Protein AF-A0A4E0RMS1-F1 (afdb_monomer)

InterPro domains:
  IPR000889 Glutathione peroxidase [PS51355] (26-67)
  IPR036249 Thioredoxin-like superfamily [SSF52833] (35-66)

Organism: Fasciola hepatica (NCBI:txid6192)

Radius of gyration: 24.08 Å; Cα contacts (8 Å, |Δi|>4): 27; chains: 1; bounding box: 55×22×67 Å

Secondary structure (DSSP, 8-state):
---HHHHHHHHHHHHHHHHHHHHH-------TT--GGG-EEE-TTS-EEEGGGGTTS----------

Sequence (67 aa):
MRFPKMYGLVSQLITMLLVVAIWCVQPSRTTGSDTIYDFKALSIDHELIPLTKYKGRVCIIVNVATY

Structure (mmCIF, N/CA/C/O backbone):
data_AF-A0A4E0RMS1-F1
#
_entry.id   AF-A0A4E0RMS1-F1
#
loop_
_atom_site.group_PDB
_atom_site.id
_atom_site.type_symbol
_atom_site.label_atom_id
_atom_site.label_alt_id
_atom_site.label_comp_id
_atom_site.label_asym_id
_atom_site.label_entity_id
_atom_site.label_seq_id
_atom_site.pdbx_PDB_ins_code
_atom_site.Cartn_x
_atom_site.Cartn_y
_atom_site.Cartn_z
_atom_site.occupancy
_atom_site.B_iso_or_equiv
_atom_site.auth_seq_id
_atom_site.auth_comp_id
_atom_site.auth_asym_id
_atom_site.auth_atom_id
_atom_site.pdbx_PDB_model_num
ATOM 1 N N . MET A 1 1 ? 39.073 3.886 48.479 1.00 45.31 1 MET A N 1
ATOM 2 C CA . MET A 1 1 ? 38.289 3.171 47.444 1.00 45.31 1 MET A CA 1
ATOM 3 C C . MET A 1 1 ? 38.062 4.121 46.271 1.00 45.31 1 MET A C 1
ATOM 5 O O . MET A 1 1 ? 37.417 5.140 46.461 1.00 45.31 1 MET A O 1
ATOM 9 N N . ARG A 1 2 ? 38.671 3.874 45.102 1.00 53.53 2 ARG A N 1
ATOM 10 C CA . ARG A 1 2 ? 38.674 4.800 43.952 1.00 53.53 2 ARG A CA 1
ATOM 11 C C . ARG A 1 2 ? 38.168 4.056 42.714 1.00 53.53 2 ARG A C 1
ATOM 13 O O . ARG A 1 2 ? 38.961 3.460 41.999 1.00 53.53 2 ARG A O 1
ATOM 20 N N . PHE A 1 3 ? 36.859 4.110 42.462 1.00 55.16 3 PHE A N 1
ATOM 21 C CA . PHE A 1 3 ? 36.239 3.559 41.247 1.00 55.16 3 PHE A CA 1
ATOM 22 C C . PHE A 1 3 ? 35.632 4.633 40.315 1.00 55.16 3 PHE A C 1
ATOM 24 O O . PHE A 1 3 ? 34.494 4.479 39.893 1.00 55.16 3 PHE A O 1
ATOM 31 N N . PRO A 1 4 ? 36.334 5.721 39.930 1.00 57.81 4 PRO A N 1
ATOM 32 C CA . PRO A 1 4 ? 35.762 6.716 39.015 1.00 57.81 4 PRO A CA 1
ATOM 33 C C . PRO A 1 4 ? 35.689 6.228 37.555 1.00 57.81 4 PRO A C 1
ATOM 35 O O . PRO A 1 4 ? 34.874 6.719 36.785 1.00 57.81 4 PRO A O 1
ATOM 38 N N . LYS A 1 5 ? 36.521 5.251 37.156 1.00 56.38 5 LYS A N 1
ATOM 39 C CA . LYS A 1 5 ? 36.594 4.763 35.764 1.00 56.38 5 LYS A CA 1
ATOM 40 C C . LYS A 1 5 ? 35.446 3.824 35.371 1.00 56.38 5 LYS A C 1
ATOM 42 O O . LYS A 1 5 ? 35.069 3.790 34.205 1.00 56.38 5 LYS A O 1
ATOM 47 N N . MET A 1 6 ? 34.891 3.079 36.328 1.00 59.84 6 MET A N 1
ATOM 48 C CA . MET A 1 6 ? 33.874 2.058 36.050 1.00 59.84 6 MET A CA 1
ATOM 49 C C . MET A 1 6 ? 32.507 2.683 35.738 1.00 59.84 6 MET A C 1
ATOM 51 O O . MET A 1 6 ? 31.823 2.229 34.828 1.00 59.84 6 MET A O 1
ATOM 55 N N . TYR A 1 7 ? 32.161 3.794 36.401 1.00 68.19 7 TYR A N 1
ATOM 56 C CA . TYR A 1 7 ? 30.920 4.535 36.142 1.00 68.19 7 TYR A CA 1
ATOM 57 C C . TYR A 1 7 ? 30.852 5.136 34.731 1.00 68.19 7 TYR A C 1
ATOM 59 O O . TYR A 1 7 ? 29.784 5.140 34.127 1.00 68.19 7 TYR A O 1
ATOM 67 N N . GLY A 1 8 ? 31.979 5.600 34.179 1.00 77.25 8 GLY A N 1
ATOM 68 C CA . GLY A 1 8 ? 32.020 6.143 32.817 1.00 77.25 8 GLY A CA 1
ATOM 69 C C . GLY A 1 8 ? 31.718 5.085 31.755 1.00 77.25 8 GLY A C 1
ATOM 70 O O . GLY A 1 8 ? 30.896 5.312 30.872 1.00 77.25 8 GLY A O 1
ATOM 71 N N . LEU A 1 9 ? 32.317 3.899 31.891 1.00 79.31 9 LEU A N 1
ATOM 72 C CA . LEU A 1 9 ? 32.138 2.794 30.946 1.00 79.31 9 LEU A CA 1
ATOM 73 C C . LEU A 1 9 ? 30.715 2.217 31.024 1.00 79.31 9 LEU A C 1
ATOM 75 O O . LEU A 1 9 ? 30.081 1.988 29.997 1.00 79.31 9 LEU A O 1
ATOM 79 N N . VAL A 1 10 ? 30.171 2.076 32.238 1.00 82.94 10 VAL A N 1
ATOM 80 C CA . VAL A 1 10 ? 28.774 1.664 32.451 1.00 82.94 10 VAL A CA 1
ATOM 81 C C . VAL A 1 10 ? 27.798 2.689 31.860 1.00 82.94 10 VAL A C 1
ATOM 83 O O . VAL A 1 10 ? 26.854 2.305 31.176 1.00 82.94 10 VAL A O 1
ATOM 86 N N . SER A 1 11 ? 28.050 3.989 32.041 1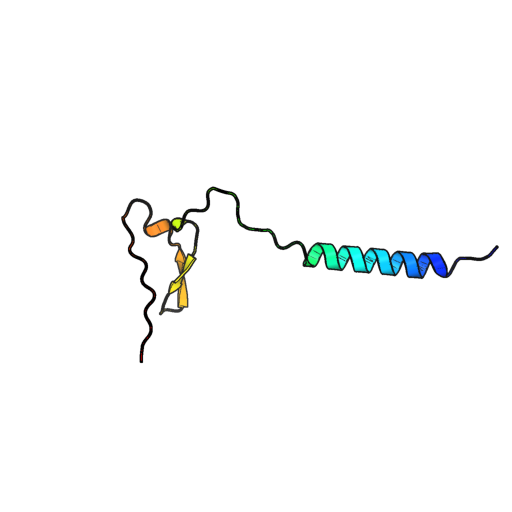.00 84.50 11 SER A N 1
ATOM 87 C CA . SER A 1 11 ? 27.231 5.059 31.453 1.00 84.50 11 SER A CA 1
ATOM 88 C C . SER A 1 11 ? 27.241 5.034 29.917 1.00 84.50 11 SER A C 1
ATOM 90 O O . SER A 1 11 ? 26.191 5.143 29.277 1.00 84.50 11 SER A O 1
ATOM 92 N N . GLN A 1 12 ? 28.408 4.806 29.303 1.00 86.75 12 GLN A N 1
ATOM 93 C CA . GLN A 1 12 ? 28.519 4.672 27.847 1.00 86.75 12 GLN A CA 1
ATOM 94 C C . GLN A 1 12 ? 27.768 3.447 27.316 1.00 86.75 12 GLN A C 1
ATOM 96 O O . GLN A 1 12 ? 27.085 3.551 26.298 1.00 86.75 12 GLN A O 1
ATOM 101 N N . LEU A 1 13 ? 27.842 2.311 28.016 1.00 87.25 13 LEU A N 1
ATOM 102 C CA . LEU A 1 13 ? 27.100 1.102 27.650 1.00 87.25 13 LEU A CA 1
ATOM 103 C C . LEU A 1 13 ? 25.584 1.319 27.719 1.00 87.25 13 LEU A C 1
ATOM 105 O O . LEU A 1 13 ? 24.876 0.942 26.790 1.00 87.25 13 LEU A O 1
ATOM 109 N N . ILE A 1 14 ? 25.089 1.977 28.773 1.00 88.44 14 ILE A N 1
ATOM 110 C CA . ILE A 1 14 ? 23.663 2.312 28.916 1.00 88.44 14 ILE A CA 1
ATOM 111 C C . ILE A 1 14 ? 23.210 3.227 27.774 1.00 88.44 14 ILE A C 1
ATOM 113 O O . ILE A 1 14 ? 22.172 2.989 27.162 1.00 88.44 14 ILE A O 1
ATOM 117 N N . THR A 1 15 ? 24.009 4.242 27.447 1.00 85.81 15 THR A N 1
ATOM 118 C CA . THR A 1 15 ? 23.693 5.182 26.363 1.00 85.81 15 THR A CA 1
ATOM 119 C C . THR A 1 15 ? 23.630 4.471 25.010 1.00 85.81 15 THR A C 1
ATOM 121 O O . THR A 1 15 ? 22.695 4.690 24.244 1.00 85.81 15 THR A O 1
ATOM 124 N N . MET A 1 16 ? 24.575 3.569 24.732 1.00 87.94 16 MET A N 1
ATOM 125 C CA . MET A 1 16 ? 24.566 2.755 23.512 1.00 87.94 16 MET A CA 1
ATOM 126 C C . MET A 1 16 ? 23.335 1.852 23.435 1.00 87.94 16 MET A C 1
ATOM 128 O O . MET A 1 16 ? 22.691 1.783 22.390 1.00 87.94 16 MET A O 1
ATOM 132 N N . LEU A 1 17 ? 22.966 1.213 24.545 1.00 87.12 17 LEU A N 1
ATOM 133 C CA . LEU A 1 17 ? 21.785 0.357 24.608 1.00 87.12 17 LEU A CA 1
ATOM 134 C C . LEU A 1 17 ? 20.497 1.145 24.319 1.00 87.12 17 LEU A C 1
ATOM 136 O O . LEU A 1 17 ? 19.647 0.675 23.566 1.00 87.12 17 LEU A O 1
ATOM 140 N N . LEU A 1 18 ? 20.374 2.357 24.872 1.00 87.06 18 LEU A N 1
ATOM 141 C CA . LEU A 1 18 ? 19.226 3.238 24.639 1.00 87.06 18 LEU A CA 1
ATOM 142 C C . LEU A 1 18 ? 19.128 3.675 23.176 1.00 87.06 18 LEU A C 1
ATOM 144 O O . LEU A 1 18 ? 18.043 3.636 22.603 1.00 87.06 18 LEU A O 1
ATOM 148 N N . VAL A 1 19 ? 20.252 4.041 22.554 1.00 87.25 19 VAL A N 1
ATOM 149 C CA . VAL A 1 19 ? 20.282 4.403 21.131 1.00 87.25 19 VAL A CA 1
ATOM 150 C C . VAL A 1 19 ? 19.821 3.224 20.276 1.00 87.25 19 VAL A C 1
ATOM 152 O O . VAL A 1 19 ? 18.932 3.391 19.445 1.00 87.25 19 VAL A O 1
ATOM 155 N N . VAL A 1 20 ? 20.355 2.022 20.509 1.00 86.44 20 VAL A N 1
ATOM 156 C CA . VAL A 1 20 ? 19.957 0.813 19.767 1.00 86.44 20 VAL A CA 1
ATOM 157 C C . VAL A 1 20 ? 18.472 0.506 19.961 1.00 86.44 20 VAL A C 1
ATOM 159 O O . VAL A 1 20 ? 17.783 0.242 18.982 1.00 86.44 20 VAL A O 1
ATOM 162 N N . ALA A 1 21 ? 17.948 0.607 21.184 1.00 84.00 21 ALA A N 1
ATOM 163 C CA . ALA A 1 21 ? 16.529 0.382 21.452 1.00 84.00 21 ALA A CA 1
ATOM 164 C C . ALA A 1 21 ? 15.621 1.358 20.681 1.00 84.00 21 ALA A C 1
ATOM 166 O O . ALA A 1 21 ? 14.604 0.935 20.138 1.00 84.00 21 ALA A O 1
ATOM 167 N N . ILE A 1 22 ? 16.006 2.636 20.574 1.00 82.88 22 ILE A N 1
ATOM 168 C CA . ILE A 1 22 ? 15.256 3.644 19.807 1.00 82.88 22 ILE A CA 1
ATOM 169 C C . ILE A 1 22 ? 15.240 3.301 18.309 1.00 82.88 22 ILE A C 1
ATOM 171 O O . ILE A 1 22 ? 14.197 3.429 17.674 1.00 82.88 22 ILE A O 1
ATOM 175 N N . TRP A 1 23 ? 16.357 2.826 17.746 1.00 79.69 23 TRP A N 1
ATOM 176 C CA . TRP A 1 23 ? 16.423 2.417 16.335 1.00 79.69 23 TRP A CA 1
ATOM 177 C C . TRP A 1 23 ? 15.727 1.078 16.053 1.00 79.69 23 TRP A C 1
ATOM 179 O O . TRP A 1 23 ? 15.179 0.889 14.969 1.00 79.69 23 TRP A O 1
ATOM 189 N N . CYS A 1 24 ? 15.735 0.150 17.012 1.00 76.31 24 CYS A N 1
ATOM 190 C CA . CYS A 1 24 ? 15.068 -1.148 16.894 1.00 76.31 24 CYS A CA 1
ATOM 191 C C . CYS A 1 24 ? 13.550 -1.069 17.104 1.00 76.31 24 CYS A C 1
ATOM 193 O O . CYS A 1 24 ? 12.841 -1.992 16.702 1.00 76.31 24 CYS A O 1
ATOM 195 N N . VAL A 1 25 ? 13.033 0.015 17.694 1.00 72.88 25 VAL A N 1
ATOM 196 C CA . VAL A 1 25 ? 11.596 0.310 17.704 1.00 72.88 25 VAL A CA 1
ATOM 197 C C . VAL A 1 25 ? 11.183 0.724 16.294 1.00 72.88 25 VAL A C 1
ATOM 199 O O . VAL A 1 25 ? 11.097 1.895 15.933 1.00 72.88 25 VAL A O 1
ATOM 202 N N . GLN A 1 26 ? 10.911 -0.274 15.460 1.00 68.06 26 GLN A N 1
ATOM 203 C CA . GLN A 1 26 ? 10.067 -0.067 14.298 1.00 68.06 26 GLN A CA 1
ATOM 204 C C . GLN A 1 26 ? 8.630 0.090 14.800 1.00 68.06 26 GLN A C 1
ATOM 206 O O . GLN A 1 26 ? 8.133 -0.803 15.491 1.00 68.06 26 GLN A O 1
ATOM 211 N N . PRO A 1 27 ? 7.931 1.190 14.471 1.00 61.81 27 PRO A N 1
ATOM 212 C CA . PRO A 1 27 ? 6.500 1.238 14.696 1.00 61.81 27 PRO A CA 1
ATOM 213 C C . PRO A 1 27 ? 5.872 0.133 13.841 1.00 61.81 27 PRO A C 1
ATOM 215 O O . PRO A 1 27 ? 5.843 0.244 12.612 1.00 61.81 27 PRO A O 1
ATOM 218 N N . SER A 1 28 ? 5.403 -0.950 14.469 1.00 59.44 28 SER A N 1
ATOM 219 C CA . SER A 1 28 ? 4.586 -1.934 13.769 1.00 59.44 28 SER A CA 1
ATOM 220 C C . SER A 1 28 ? 3.280 -1.239 13.394 1.00 59.44 28 SER A C 1
ATOM 222 O O . SER A 1 28 ? 2.414 -0.960 14.222 1.00 59.44 28 SER A O 1
ATOM 224 N N . ARG A 1 29 ? 3.159 -0.870 12.117 1.00 60.72 29 ARG A N 1
ATOM 225 C CA . ARG A 1 29 ? 1.919 -0.339 11.545 1.00 60.72 29 ARG A CA 1
ATOM 226 C C . ARG A 1 29 ? 0.964 -1.493 11.277 1.00 60.72 29 ARG A C 1
ATOM 228 O O . ARG A 1 29 ? 0.704 -1.834 10.134 1.00 60.72 29 ARG A O 1
ATOM 235 N N . THR A 1 30 ? 0.539 -2.141 12.349 1.00 58.97 30 THR A N 1
ATOM 236 C CA . THR A 1 30 ? -0.564 -3.096 12.331 1.00 58.97 30 THR A CA 1
ATOM 237 C C . THR A 1 30 ? -1.491 -2.723 13.473 1.00 58.97 30 THR A C 1
ATOM 239 O O . THR A 1 30 ? -1.612 -3.431 14.473 1.00 58.97 30 THR A O 1
ATOM 242 N N . THR A 1 31 ? -2.105 -1.549 13.356 1.00 58.75 31 THR A N 1
ATOM 243 C CA . THR A 1 31 ? -3.341 -1.268 14.080 1.00 58.75 31 THR A CA 1
ATOM 244 C C . THR A 1 31 ? -4.410 -2.110 13.400 1.00 58.75 31 THR A C 1
ATOM 246 O O . THR A 1 31 ? -4.550 -2.039 12.188 1.00 58.75 31 THR A O 1
ATOM 249 N N . GLY A 1 32 ? -5.093 -2.985 14.139 1.00 57.84 32 GLY A N 1
ATOM 250 C CA . GLY A 1 32 ? -5.876 -4.113 13.604 1.00 57.84 32 GLY A CA 1
ATOM 251 C C . GLY A 1 32 ? -7.117 -3.790 12.754 1.00 57.84 32 GLY A C 1
ATOM 252 O O . GLY A 1 32 ? -8.060 -4.572 12.753 1.00 57.84 32 GLY A O 1
ATOM 253 N N . SER A 1 33 ? -7.139 -2.670 12.035 1.00 61.50 33 SER A N 1
ATOM 254 C CA . SER A 1 33 ? -8.185 -2.261 11.098 1.00 61.50 33 SER A CA 1
ATOM 255 C C . SER A 1 33 ? -7.644 -1.794 9.742 1.00 61.50 33 SER A C 1
ATOM 257 O O . SER A 1 33 ? -8.378 -1.134 9.010 1.00 61.50 33 SER A O 1
ATOM 259 N N . ASP A 1 34 ? -6.383 -2.086 9.413 1.00 73.56 34 ASP A N 1
ATOM 260 C CA . ASP A 1 34 ? -5.795 -1.668 8.138 1.00 73.56 34 ASP A CA 1
ATOM 261 C C . ASP A 1 34 ? -6.482 -2.421 6.985 1.00 73.56 34 ASP A C 1
ATOM 263 O O . ASP A 1 34 ? -6.361 -3.637 6.821 1.00 73.56 34 ASP A O 1
ATOM 267 N N . THR A 1 35 ? -7.264 -1.697 6.190 1.00 87.75 35 THR A N 1
ATOM 268 C CA . THR A 1 35 ? -7.853 -2.205 4.953 1.00 87.75 35 THR A CA 1
ATOM 269 C C . THR A 1 35 ? -6.849 -2.060 3.813 1.00 87.75 35 THR A C 1
ATOM 271 O O . THR A 1 35 ? -5.946 -1.226 3.858 1.00 87.75 35 THR A O 1
ATOM 274 N N . ILE A 1 36 ? -7.040 -2.796 2.711 1.00 89.38 36 ILE A N 1
ATOM 275 C CA . ILE A 1 36 ? -6.198 -2.621 1.511 1.00 89.38 36 ILE A CA 1
ATOM 276 C C . ILE A 1 36 ? -6.192 -1.171 0.984 1.00 89.38 36 ILE A C 1
ATOM 278 O O . ILE A 1 36 ? -5.279 -0.763 0.274 1.00 89.38 36 ILE A O 1
ATOM 282 N N . TYR A 1 37 ? -7.210 -0.382 1.333 1.00 91.12 37 TYR A N 1
ATOM 283 C CA . TYR A 1 37 ? -7.394 0.994 0.887 1.00 91.12 37 TYR A CA 1
ATOM 284 C C . TYR A 1 37 ? -6.544 2.009 1.658 1.00 91.12 37 TYR A C 1
ATOM 286 O O . TYR A 1 37 ? -6.466 3.162 1.231 1.00 91.12 37 TYR A O 1
ATOM 294 N N . ASP A 1 38 ? -5.907 1.601 2.754 1.00 90.06 38 ASP A N 1
ATOM 295 C CA . 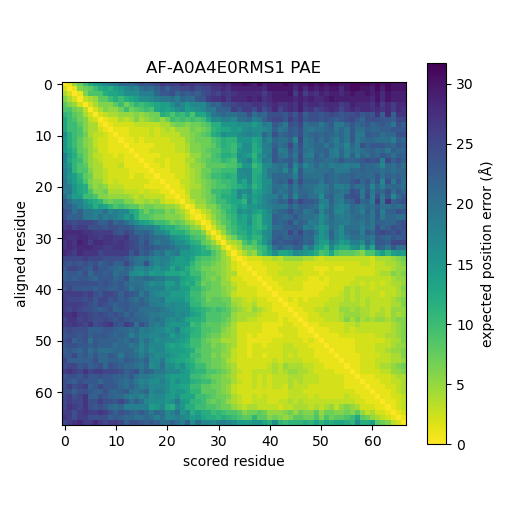ASP A 1 38 ? -5.044 2.463 3.569 1.00 90.06 38 ASP A CA 1
ATOM 296 C C . ASP A 1 38 ? -3.597 2.497 3.037 1.00 90.06 38 ASP A C 1
ATOM 298 O O . ASP A 1 38 ? -2.787 3.340 3.429 1.00 90.06 38 ASP A O 1
ATOM 302 N N . PHE A 1 39 ? -3.284 1.631 2.069 1.00 89.94 39 PHE A N 1
ATOM 303 C CA . PHE A 1 39 ? -1.991 1.582 1.399 1.00 89.94 39 PHE A CA 1
ATOM 304 C C . PHE A 1 39 ? -1.909 2.536 0.204 1.00 89.94 39 PHE A C 1
ATOM 306 O O . PHE A 1 39 ? -2.905 2.951 -0.401 1.00 89.94 39 PHE A O 1
ATOM 313 N N . LYS A 1 40 ? -0.671 2.854 -0.174 1.00 93.56 40 LYS A N 1
ATOM 314 C CA . LYS A 1 40 ? -0.347 3.573 -1.405 1.00 93.56 40 LYS A CA 1
ATOM 315 C C . LYS A 1 40 ? 0.535 2.691 -2.281 1.00 93.56 40 LYS A C 1
ATOM 317 O O . LYS A 1 40 ? 1.396 1.986 -1.761 1.00 93.56 40 LYS A O 1
ATOM 322 N N . ALA A 1 41 ? 0.322 2.745 -3.588 1.00 92.44 41 ALA A N 1
ATOM 323 C CA . ALA A 1 41 ? 1.088 1.999 -4.576 1.00 92.44 41 ALA A CA 1
ATOM 324 C C . ALA A 1 41 ? 1.867 2.963 -5.474 1.00 92.44 41 ALA A C 1
ATOM 326 O O . ALA A 1 41 ? 1.382 4.048 -5.789 1.00 92.44 41 ALA A O 1
ATOM 327 N N . LEU A 1 42 ? 3.067 2.566 -5.887 1.00 96.25 42 LEU A N 1
ATOM 328 C CA . LEU A 1 42 ? 3.823 3.298 -6.897 1.00 96.25 42 LEU A CA 1
ATOM 329 C C . LEU A 1 42 ? 3.282 2.928 -8.284 1.00 96.25 42 LEU A C 1
ATOM 331 O O . LEU A 1 42 ? 3.229 1.748 -8.630 1.00 96.25 42 LEU A O 1
ATOM 335 N N . SER A 1 43 ? 2.855 3.930 -9.047 1.00 93.62 43 SER A N 1
ATOM 336 C CA . SER A 1 43 ? 2.421 3.773 -10.435 1.00 93.62 43 SER A CA 1
ATOM 337 C C . SER A 1 43 ? 3.607 3.567 -11.374 1.00 93.62 43 SER A C 1
ATOM 339 O O . SER A 1 43 ? 4.748 3.888 -11.040 1.00 93.62 43 SER A O 1
ATOM 341 N N . ILE A 1 44 ? 3.311 3.119 -12.594 1.00 93.00 44 ILE A N 1
ATOM 342 C CA . ILE A 1 44 ? 4.263 3.083 -13.711 1.00 93.00 44 ILE A CA 1
ATOM 343 C C . ILE A 1 44 ? 4.827 4.474 -14.043 1.00 93.00 44 ILE A C 1
ATOM 345 O O . ILE A 1 44 ? 5.971 4.580 -14.465 1.00 93.00 44 ILE A O 1
ATOM 349 N N . ASP A 1 45 ? 4.063 5.536 -13.769 1.00 96.44 45 ASP A N 1
ATOM 350 C CA . ASP A 1 45 ? 4.470 6.933 -13.974 1.00 96.44 45 ASP A CA 1
ATOM 351 C C . ASP A 1 45 ? 5.288 7.499 -12.796 1.00 96.44 45 ASP A C 1
ATOM 353 O O . ASP A 1 45 ? 5.467 8.708 -12.676 1.00 96.44 45 ASP A O 1
ATOM 357 N N . HIS A 1 46 ? 5.745 6.638 -11.879 1.00 93.31 46 HIS A N 1
ATOM 358 C CA . HIS A 1 46 ? 6.451 6.999 -10.644 1.00 93.31 46 HIS A CA 1
ATOM 359 C C . HIS A 1 46 ? 5.650 7.865 -9.653 1.00 93.31 46 HIS A C 1
ATOM 361 O O . HIS A 1 46 ? 6.211 8.415 -8.704 1.00 93.31 46 HIS A O 1
ATOM 367 N N . GLU A 1 47 ? 4.330 7.947 -9.815 1.00 96.38 47 GLU A N 1
ATOM 368 C CA . GLU A 1 47 ? 3.444 8.623 -8.868 1.00 96.38 47 G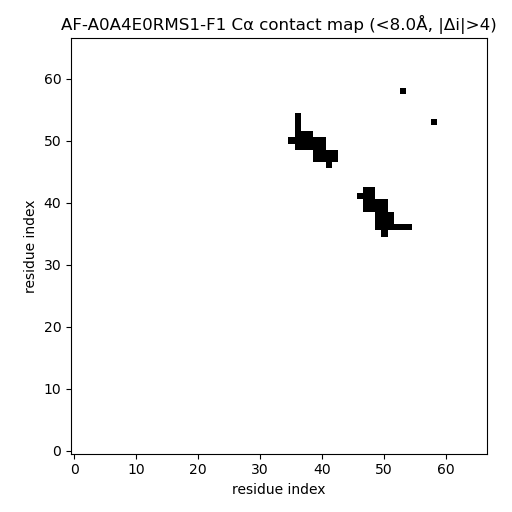LU A CA 1
ATOM 369 C C . GLU A 1 47 ? 2.999 7.680 -7.740 1.00 96.38 47 GLU A C 1
ATOM 371 O O . GLU A 1 47 ? 2.668 6.515 -7.969 1.00 96.38 47 GLU A O 1
ATOM 376 N N . LEU A 1 48 ? 2.946 8.188 -6.507 1.00 95.38 48 LEU A N 1
ATOM 377 C CA . LEU A 1 48 ? 2.430 7.447 -5.362 1.00 95.38 48 LEU A CA 1
ATOM 378 C C . LEU A 1 48 ? 0.898 7.571 -5.282 1.00 95.38 48 LEU A C 1
ATOM 380 O O . LEU A 1 48 ? 0.361 8.547 -4.757 1.00 95.38 48 LEU A O 1
ATOM 384 N N . ILE A 1 49 ? 0.188 6.550 -5.750 1.00 93.75 49 ILE A N 1
ATOM 385 C CA . ILE A 1 49 ? -1.272 6.534 -5.828 1.00 93.75 49 ILE A CA 1
ATOM 386 C C . ILE A 1 49 ? -1.870 5.914 -4.554 1.00 93.75 49 ILE A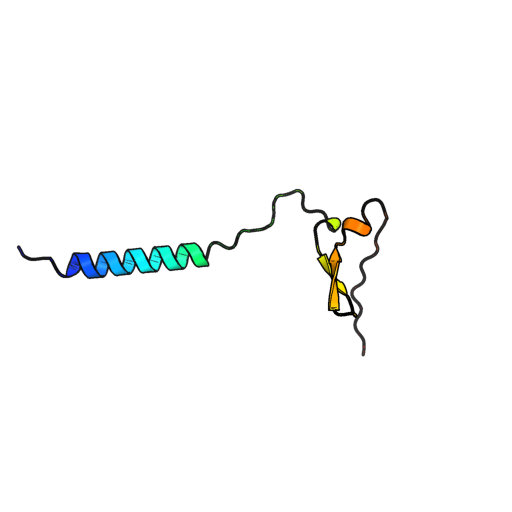 C 1
ATOM 388 O O . ILE A 1 49 ? -1.625 4.738 -4.270 1.00 93.75 49 ILE A O 1
ATOM 392 N N . PRO A 1 50 ? -2.708 6.640 -3.791 1.00 94.25 50 PRO A N 1
ATOM 393 C CA . PRO A 1 50 ? -3.430 6.058 -2.665 1.00 94.25 50 PRO A CA 1
ATOM 394 C C . PRO A 1 50 ? -4.533 5.110 -3.146 1.00 94.25 50 PRO A C 1
ATOM 396 O O . PRO A 1 50 ? -5.375 5.481 -3.970 1.00 94.25 50 PRO A O 1
ATOM 399 N N . LEU A 1 51 ? -4.579 3.896 -2.589 1.00 93.56 51 LEU A N 1
ATOM 400 C CA . LEU A 1 51 ? -5.610 2.909 -2.923 1.00 93.56 51 LEU A CA 1
ATOM 401 C C . LEU A 1 51 ? -6.989 3.304 -2.387 1.00 93.56 51 LEU A C 1
ATOM 403 O O . LEU A 1 51 ? -7.997 2.805 -2.884 1.00 93.56 51 LEU A O 1
ATOM 407 N N . THR A 1 52 ? -7.062 4.273 -1.470 1.00 94.31 52 THR A N 1
ATOM 408 C CA . THR A 1 52 ? -8.308 4.851 -0.943 1.00 94.31 52 THR A CA 1
ATOM 409 C C . THR A 1 52 ? -9.275 5.291 -2.041 1.00 94.31 52 THR A C 1
ATOM 411 O O . THR A 1 52 ? -10.487 5.205 -1.856 1.00 94.31 52 THR A O 1
ATOM 414 N N . LYS A 1 53 ? -8.768 5.682 -3.221 1.00 93.62 53 LYS A N 1
ATOM 415 C CA . LYS A 1 53 ? -9.601 6.070 -4.371 1.00 93.62 53 LYS A CA 1
ATOM 416 C C . LYS A 1 53 ? -10.514 4.950 -4.894 1.00 93.62 53 LYS A C 1
ATOM 418 O O . LYS A 1 53 ? -11.487 5.232 -5.587 1.00 93.62 53 LYS A O 1
ATOM 423 N N . TYR A 1 54 ? -10.217 3.693 -4.566 1.00 94.31 54 TYR A N 1
ATOM 424 C CA . TYR A 1 54 ? -11.012 2.525 -4.952 1.00 94.31 54 TYR A CA 1
ATOM 425 C C . TYR A 1 54 ? -11.949 2.024 -3.840 1.00 94.31 54 TYR A C 1
ATOM 427 O O . TYR A 1 54 ? -12.658 1.038 -4.038 1.00 94.31 54 TYR A O 1
ATOM 435 N N . LYS A 1 55 ? -11.987 2.693 -2.679 1.00 93.81 55 LYS A N 1
ATOM 436 C CA . LYS A 1 55 ? -12.845 2.306 -1.554 1.00 93.81 55 LYS A CA 1
ATOM 437 C C . LYS A 1 55 ? -14.318 2.282 -1.979 1.00 93.81 55 LYS A C 1
ATOM 439 O O . LYS A 1 55 ? -14.794 3.184 -2.663 1.00 93.81 55 LYS A O 1
ATOM 444 N N . GLY A 1 56 ? -15.038 1.237 -1.571 1.00 94.50 56 GLY A N 1
ATOM 445 C CA . GLY A 1 56 ? -16.440 1.023 -1.954 1.00 94.50 56 GLY A CA 1
ATOM 446 C C . GLY A 1 56 ? -16.636 0.358 -3.322 1.00 94.50 56 GLY A C 1
ATOM 447 O O . GLY A 1 56 ? -17.773 0.194 -3.754 1.00 94.50 56 GLY A O 1
ATOM 448 N N . ARG A 1 57 ? -15.555 -0.047 -3.999 1.00 94.81 57 ARG A N 1
ATOM 449 C CA . ARG A 1 57 ? -15.594 -0.862 -5.222 1.00 94.81 57 ARG A CA 1
ATOM 450 C C . ARG A 1 57 ? -15.028 -2.254 -4.942 1.00 94.81 57 ARG A C 1
ATOM 452 O O . ARG A 1 57 ? -14.304 -2.453 -3.972 1.00 94.81 57 ARG A O 1
ATOM 459 N N . VAL A 1 58 ? -15.360 -3.219 -5.797 1.00 93.44 58 VAL A N 1
ATOM 460 C CA . VAL A 1 58 ? -14.691 -4.527 -5.801 1.00 93.44 58 VAL A CA 1
ATOM 461 C C . VAL A 1 58 ? -13.386 -4.390 -6.582 1.00 93.44 58 VAL A C 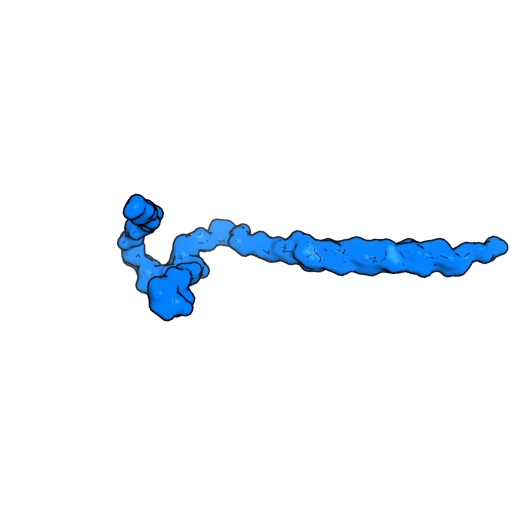1
ATOM 463 O O . VAL A 1 58 ? -13.398 -3.930 -7.723 1.00 93.44 58 VAL A O 1
ATOM 466 N N . CYS A 1 59 ? -12.273 -4.786 -5.968 1.00 92.12 59 CYS A N 1
ATOM 467 C CA . CYS A 1 59 ? -10.94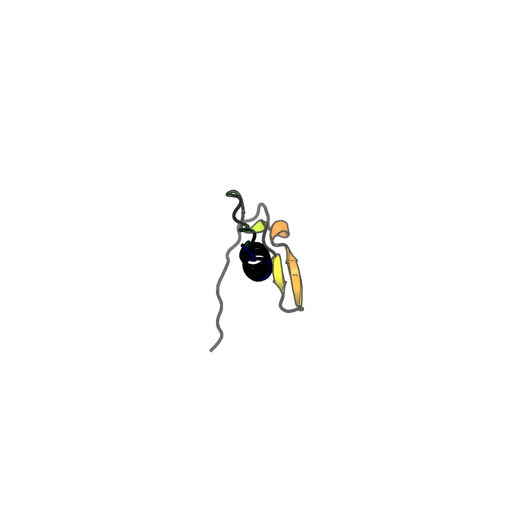3 -4.739 -6.571 1.00 92.12 59 CYS A CA 1
ATOM 468 C C . CYS A 1 59 ? -10.411 -6.155 -6.788 1.00 92.12 59 CYS A C 1
ATOM 470 O O . CYS A 1 59 ? -10.476 -6.984 -5.882 1.00 92.12 59 CYS A O 1
ATOM 472 N N . ILE A 1 60 ? -9.834 -6.407 -7.963 1.00 95.00 60 ILE A N 1
ATOM 473 C CA . ILE A 1 60 ? -9.067 -7.623 -8.246 1.00 95.00 60 ILE A CA 1
ATOM 474 C C . ILE A 1 60 ? -7.593 -7.222 -8.292 1.00 95.00 60 ILE A C 1
ATOM 476 O O . ILE A 1 60 ? -7.209 -6.375 -9.095 1.00 95.00 60 ILE A O 1
ATOM 480 N N . ILE A 1 61 ? -6.782 -7.812 -7.415 1.00 92.88 61 ILE A N 1
ATOM 481 C CA . ILE A 1 61 ? -5.332 -7.595 -7.366 1.00 92.88 61 ILE A CA 1
ATOM 482 C C . ILE A 1 61 ? -4.669 -8.814 -8.002 1.00 92.88 61 ILE A C 1
ATOM 484 O O . ILE A 1 61 ? -4.865 -9.934 -7.536 1.00 92.88 61 ILE A O 1
ATOM 488 N N . VAL A 1 62 ? -3.896 -8.596 -9.065 1.00 95.44 62 VAL A N 1
ATOM 489 C CA . VAL A 1 62 ? -3.219 -9.662 -9.812 1.00 95.44 62 VAL A CA 1
ATOM 490 C C . VAL A 1 62 ? -1.721 -9.396 -9.801 1.00 95.44 62 VAL A C 1
ATOM 492 O O . VAL A 1 62 ? -1.282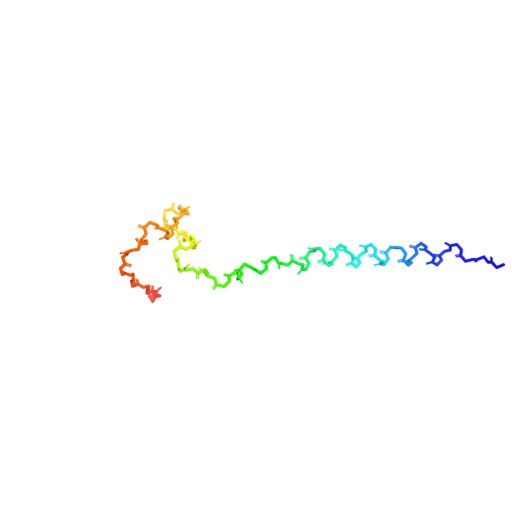 -8.315 -10.185 1.00 95.44 62 VAL A O 1
ATOM 495 N N . ASN A 1 63 ? -0.940 -10.388 -9.375 1.00 94.25 63 ASN A N 1
ATOM 496 C CA . ASN A 1 63 ? 0.504 -10.376 -9.575 1.00 94.25 63 ASN A CA 1
ATOM 497 C C . ASN A 1 63 ? 0.804 -10.821 -11.013 1.00 94.25 63 ASN A C 1
ATOM 499 O O . ASN A 1 63 ? 0.462 -11.942 -11.388 1.00 94.25 63 ASN A O 1
ATOM 503 N N . VAL A 1 64 ? 1.413 -9.943 -11.809 1.00 94.06 64 VAL A N 1
ATOM 504 C CA . VAL A 1 64 ? 1.758 -10.198 -13.212 1.00 94.06 64 VAL A CA 1
ATOM 505 C C . VAL A 1 64 ? 3.279 -10.243 -13.341 1.00 94.06 64 VAL A C 1
ATOM 507 O O . VAL A 1 64 ? 3.965 -9.341 -12.868 1.00 94.06 64 VAL A O 1
ATOM 510 N N . ALA A 1 65 ? 3.797 -11.272 -14.009 1.00 92.19 65 ALA A N 1
ATOM 511 C CA . ALA A 1 65 ? 5.198 -11.382 -14.405 1.00 92.19 65 ALA A CA 1
ATOM 512 C C . ALA A 1 65 ? 5.276 -11.563 -15.926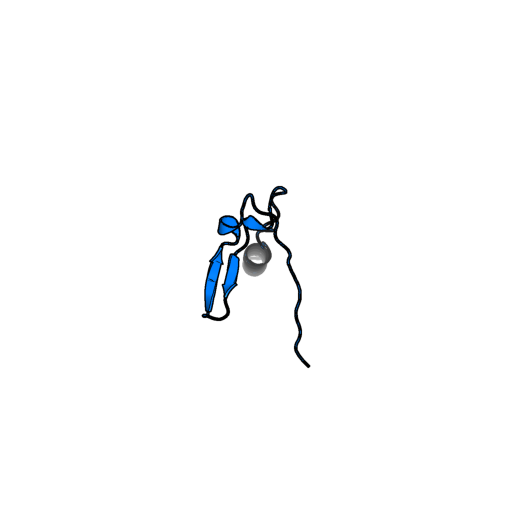 1.00 92.19 65 ALA A C 1
ATOM 514 O O . ALA A 1 65 ? 4.425 -12.231 -16.514 1.00 92.19 65 ALA A O 1
ATOM 515 N N . THR A 1 66 ? 6.275 -10.951 -16.559 1.00 86.69 66 THR A N 1
ATOM 516 C CA . THR A 1 66 ? 6.572 -11.140 -17.988 1.00 86.69 66 THR A CA 1
ATOM 517 C C . THR A 1 66 ? 7.728 -12.130 -18.138 1.00 86.69 66 THR A C 1
ATOM 519 O O . THR A 1 66 ? 8.583 -12.200 -17.254 1.00 86.69 66 THR A O 1
ATOM 522 N N . TYR A 1 67 ? 7.689 -12.941 -19.202 1.00 74.25 67 TYR A N 1
ATOM 523 C CA . TYR A 1 67 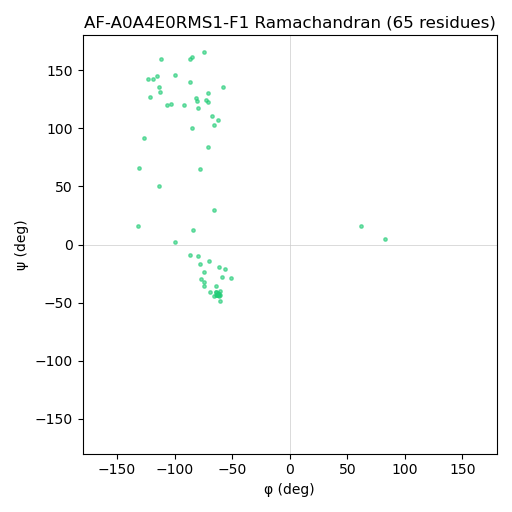? 8.737 -13.904 -19.565 1.00 74.25 67 TYR A CA 1
ATOM 524 C C . TYR A 1 67 ? 9.747 -13.260 -20.514 1.00 74.25 67 TYR A C 1
ATOM 526 O O . TYR A 1 67 ? 9.285 -12.535 -21.426 1.00 74.25 67 TYR A O 1
#

Foldseek 3Di:
DDDPPVVVVVVVVVVVVVVVVVVPPDPPPCPPPDDPQQAWDQDPVRDTHRSVVCPPHDDDDDDDDDD

Nearest PDB structures (foldseek):
  4gcv-assembly3_E  TM=2.775E-01  e=1.764E+00  Pseudomonas aeruginosa PAO1

pLDDT: mean 82.34, std 14.0, range [45.31, 96.44]

Mean predicted aligned error: 12.99 Å

Solvent-accessible surface area (backbone atoms only — not comparable to full-atom values): 4576 Å² total; per-residue (Å²): 139,88,68,75,69,58,58,54,54,52,50,52,52,53,52,52,52,52,53,51,51,59,69,68,58,65,82,77,88,69,62,97,75,77,50,82,40,77,43,68,45,76,43,97,85,72,43,79,44,59,37,48,83,53,64,97,57,93,82,86,88,78,92,82,83,87,133